Protein AF-A0A1Y2GEI8-F1 (afdb_monomer_lite)

Organism: NCBI:txid64571

pLDDT: mean 75.08, std 23.81, range [35.41, 98.44]

Secondary structure (DSSP, 8-state):
-PPPP-----------------PPP------------------------------------------SSS------HHHHHHHHHHHHHH-TT--SS-TTSTTHHHHHHHHH-TT-HHHHHHHHHHHHHHTTS-HHHHHHHHHHHHHHHHHHHHHTTSPPPPP-

Foldseek 3Di:
DDDDDDDDDDDDDDDDDDDDDDDDDDPDPDDDDDDDDDDDDDDDDDDDDDDDDPPPPPPPPPPPPQDPLGRADQLDDQLLCLLQVLLCVVPVPQDCDDLLDPCNLVNCCLCQVPDDPSVVVSCVSSVVSCVPPDVSSVVSCVVCSVVVNVSSVVPSPPDRDDDD

Radius of gyration: 27.83 Å; chains: 1; bounding box: 43×64×92 Å

Structure (mmCIF, N/CA/C/O backbone):
data_AF-A0A1Y2GEI8-F1
#
_entry.id   AF-A0A1Y2GEI8-F1
#
loop_
_atom_site.group_PDB
_atom_site.id
_atom_site.type_symbol
_atom_site.label_atom_id
_atom_site.label_alt_id
_atom_site.label_comp_id
_atom_site.label_asym_id
_atom_site.label_entity_id
_atom_site.label_seq_id
_atom_site.pdbx_PDB_ins_code
_atom_site.Cartn_x
_atom_site.Cartn_y
_atom_site.Cartn_z
_atom_site.occupancy
_atom_site.B_iso_or_equiv
_atom_site.auth_seq_id
_atom_site.auth_comp_id
_atom_site.auth_asym_id
_atom_site.auth_atom_id
_atom_site.pdbx_PDB_model_num
ATOM 1 N N . MET A 1 1 ? -1.847 10.317 -43.660 1.00 44.81 1 MET A N 1
ATOM 2 C CA . MET A 1 1 ? -3.136 11.037 -43.568 1.00 44.81 1 MET A CA 1
ATOM 3 C C . MET A 1 1 ? -3.466 11.193 -42.091 1.00 44.81 1 MET A C 1
ATOM 5 O O . MET A 1 1 ? -3.820 10.219 -41.444 1.00 44.81 1 MET A O 1
ATOM 9 N N . LEU A 1 2 ? -3.179 12.373 -41.542 1.00 37.28 2 LEU A N 1
ATOM 10 C CA . LEU A 1 2 ? -3.318 12.712 -40.123 1.00 37.28 2 LEU A CA 1
ATOM 11 C C . LEU A 1 2 ? -4.762 13.145 -39.836 1.00 37.28 2 LEU A C 1
ATOM 13 O O . LEU A 1 2 ? -5.306 13.965 -40.571 1.00 37.28 2 LEU A O 1
ATOM 17 N N . HIS A 1 3 ? -5.367 12.590 -38.787 1.00 41.25 3 HIS A N 1
ATOM 18 C CA . HIS A 1 3 ? -6.658 13.037 -38.257 1.00 41.25 3 HIS A CA 1
ATOM 19 C C . HIS A 1 3 ? -6.447 14.219 -37.293 1.00 41.25 3 HIS A C 1
ATOM 21 O O . HIS A 1 3 ? -5.539 14.144 -36.462 1.00 41.25 3 HIS A O 1
ATOM 27 N N . PRO A 1 4 ? -7.266 15.284 -37.351 1.00 49.94 4 PRO A N 1
ATOM 28 C CA . PRO A 1 4 ? -7.234 16.361 -36.369 1.00 49.94 4 PRO A CA 1
ATOM 29 C C . PRO A 1 4 ? -8.130 16.054 -35.158 1.00 49.94 4 PRO A C 1
ATOM 31 O O . PRO A 1 4 ? -9.274 15.623 -35.299 1.00 49.94 4 PRO A O 1
ATOM 34 N N . ILE A 1 5 ? -7.602 16.318 -33.962 1.00 51.78 5 ILE A N 1
ATOM 35 C CA . ILE A 1 5 ? -8.337 16.342 -32.692 1.00 51.78 5 ILE A CA 1
ATOM 36 C C . ILE A 1 5 ? -8.917 17.751 -32.523 1.00 51.78 5 ILE A C 1
ATOM 38 O O . ILE A 1 5 ? -8.171 18.729 -32.499 1.00 51.78 5 ILE A O 1
ATOM 42 N N . ILE A 1 6 ? -10.243 17.856 -32.413 1.00 47.72 6 ILE A N 1
ATOM 43 C CA . ILE A 1 6 ? -10.947 19.104 -32.094 1.00 47.72 6 ILE A CA 1
ATOM 44 C C . ILE A 1 6 ? -10.901 19.300 -30.574 1.00 47.72 6 ILE A C 1
ATOM 46 O O . ILE A 1 6 ? -11.493 18.527 -29.825 1.00 47.72 6 ILE A O 1
ATOM 50 N N . TYR A 1 7 ? -10.191 20.337 -30.133 1.00 36.00 7 TYR A N 1
ATOM 51 C CA . TYR A 1 7 ? -10.233 20.858 -28.768 1.00 36.00 7 TYR A CA 1
ATOM 52 C C . TYR A 1 7 ? -11.409 21.834 -28.633 1.00 36.00 7 TYR A C 1
ATOM 54 O O . TYR A 1 7 ? -11.500 22.808 -29.377 1.00 36.00 7 TYR A O 1
ATOM 62 N N . THR A 1 8 ? -12.295 21.604 -27.667 1.00 45.06 8 THR A N 1
ATOM 63 C CA . THR A 1 8 ? -13.269 22.602 -27.208 1.00 45.06 8 THR A CA 1
ATOM 64 C C . THR A 1 8 ? -12.647 23.449 -26.100 1.00 45.06 8 THR A C 1
ATOM 66 O O . THR A 1 8 ? -12.460 22.966 -24.984 1.00 45.06 8 THR A O 1
ATOM 69 N N . GLU A 1 9 ? -12.335 24.709 -26.406 1.00 41.94 9 GLU A N 1
ATOM 70 C CA . GLU A 1 9 ? -11.972 25.732 -25.422 1.00 41.94 9 GLU A CA 1
ATOM 71 C C . GLU A 1 9 ? -13.232 26.308 -24.758 1.00 41.94 9 GLU A C 1
ATOM 73 O O . GLU A 1 9 ? -14.110 26.856 -25.426 1.00 41.94 9 GLU A O 1
ATOM 78 N N . TYR A 1 10 ? -13.304 26.231 -23.427 1.00 38.44 10 TYR A N 1
ATOM 79 C CA . TYR A 1 10 ? -14.199 27.074 -22.637 1.00 38.44 10 TYR A CA 1
ATOM 80 C C . TYR A 1 10 ? -13.493 28.397 -22.335 1.00 38.44 10 TYR A C 1
ATOM 82 O O . TYR A 1 10 ? -12.510 28.461 -21.600 1.00 38.44 10 TYR A O 1
ATOM 90 N N . VAL A 1 11 ? -14.023 29.464 -22.927 1.00 39.50 11 VAL A N 1
ATOM 91 C CA . VAL A 1 11 ? -13.584 30.849 -22.760 1.00 39.50 11 VAL A CA 1
ATOM 92 C C . VAL A 1 11 ? -13.963 31.349 -21.363 1.00 39.50 11 VAL A C 1
ATOM 94 O O . VAL A 1 11 ? -15.131 31.628 -21.104 1.00 39.50 11 VAL A O 1
ATOM 97 N N . TYR A 1 12 ? -12.979 31.555 -20.485 1.00 37.00 12 TYR A N 1
ATOM 98 C CA . TYR A 1 12 ? -13.124 32.435 -19.321 1.00 37.00 12 TYR A CA 1
ATOM 99 C C . TYR A 1 12 ? -12.351 33.732 -19.559 1.00 37.00 12 TYR A C 1
ATOM 101 O O . TYR A 1 12 ? -11.125 33.797 -19.502 1.00 37.00 12 TYR A O 1
ATOM 109 N N . ARG A 1 13 ? -13.106 34.793 -19.854 1.00 38.56 13 ARG A N 1
ATOM 110 C CA . ARG A 1 13 ? -12.613 36.157 -20.044 1.00 38.56 13 ARG A CA 1
ATOM 111 C C . ARG A 1 13 ? -12.784 36.922 -18.731 1.00 38.56 13 ARG A C 1
ATOM 113 O O . ARG A 1 13 ? -13.891 37.321 -18.394 1.00 38.56 13 ARG A O 1
ATOM 120 N N . GLY A 1 14 ? -11.686 37.170 -18.019 1.00 35.41 14 GLY A N 1
ATOM 121 C CA . GLY A 1 14 ? -11.658 38.013 -16.821 1.00 35.41 14 GLY A CA 1
ATOM 122 C C . GLY A 1 14 ? -10.357 38.806 -16.732 1.00 35.41 14 GLY A C 1
ATOM 123 O O . GLY A 1 14 ? -9.310 38.262 -16.407 1.00 35.41 14 GLY A O 1
ATOM 124 N N . ARG A 1 15 ? -10.422 40.095 -17.076 1.00 39.25 15 ARG A N 1
ATOM 125 C CA . ARG A 1 15 ? -9.319 41.071 -17.077 1.00 39.25 15 ARG A CA 1
ATOM 126 C C . ARG A 1 15 ? -8.715 41.288 -15.680 1.00 39.25 15 ARG A C 1
ATOM 128 O O . ARG A 1 15 ? -9.400 41.791 -14.803 1.00 39.25 15 ARG A O 1
ATOM 135 N N . GLY A 1 16 ? -7.405 41.058 -15.580 1.00 38.94 16 GLY A N 1
ATOM 136 C CA . GLY A 1 16 ? -6.370 42.011 -15.149 1.00 38.94 16 GLY A CA 1
ATOM 137 C C . GLY A 1 16 ? -6.440 42.677 -13.768 1.00 38.94 16 GLY A C 1
ATOM 138 O O . GLY A 1 16 ? -7.321 43.489 -13.516 1.00 38.94 16 GLY A O 1
ATOM 139 N N . ARG A 1 17 ? -5.358 42.522 -12.988 1.00 38.53 17 ARG A N 1
ATOM 140 C CA . ARG A 1 17 ? -4.528 43.624 -12.447 1.00 38.53 17 ARG A CA 1
ATOM 141 C C . ARG A 1 17 ? -3.240 43.069 -11.821 1.00 38.53 17 ARG A C 1
ATOM 143 O O . ARG A 1 17 ? -3.260 42.054 -11.141 1.00 38.53 17 ARG A O 1
ATOM 150 N N . ARG A 1 18 ? -2.128 43.762 -12.086 1.00 48.84 18 ARG A N 1
ATOM 151 C CA . ARG A 1 18 ? -0.838 43.621 -11.394 1.00 48.84 18 ARG A CA 1
ATOM 152 C C . ARG A 1 18 ? -1.013 43.971 -9.912 1.00 48.84 18 ARG A C 1
ATOM 154 O O . ARG A 1 18 ? -1.575 45.022 -9.620 1.00 48.84 18 ARG A O 1
ATOM 161 N N . GLY A 1 19 ? -0.473 43.138 -9.031 1.00 38.75 19 GLY A N 1
ATOM 162 C CA . GLY A 1 19 ? -0.302 43.396 -7.604 1.00 38.75 19 GLY A CA 1
ATOM 163 C C . GLY A 1 19 ? 0.543 42.281 -6.987 1.00 38.75 19 GLY A C 1
ATOM 164 O O . GLY A 1 19 ? 0.271 41.112 -7.236 1.00 38.75 19 GLY A O 1
ATOM 165 N N . SER A 1 20 ? 1.609 42.660 -6.286 1.00 40.84 20 SER A N 1
ATOM 166 C CA . SER A 1 20 ? 2.546 41.797 -5.553 1.00 40.84 20 SER A CA 1
ATOM 167 C C . SER A 1 20 ? 1.870 40.843 -4.552 1.00 40.84 20 SER A C 1
ATOM 169 O O . SER A 1 20 ? 0.745 41.108 -4.131 1.00 40.84 20 SER A O 1
ATOM 171 N N . PRO A 1 21 ? 2.560 39.769 -4.119 1.00 43.00 21 PRO A N 1
ATOM 172 C CA . PRO A 1 21 ? 2.063 38.874 -3.082 1.00 43.00 21 PRO A CA 1
ATOM 173 C C . PRO A 1 21 ? 2.241 39.500 -1.689 1.00 43.00 21 PRO A C 1
ATOM 175 O O . PRO A 1 21 ? 3.364 39.774 -1.268 1.00 43.00 21 PRO A O 1
ATOM 178 N N . GLU A 1 22 ? 1.132 39.696 -0.977 1.00 46.81 22 GLU A N 1
ATOM 179 C CA . GLU A 1 22 ? 1.091 40.005 0.460 1.00 46.81 22 GLU A CA 1
ATOM 180 C C . GLU A 1 22 ? 0.501 38.789 1.217 1.00 46.81 22 GLU A C 1
ATOM 182 O O . GLU A 1 22 ? -0.285 38.040 0.624 1.00 46.81 22 GLU A O 1
ATOM 187 N N . PRO A 1 23 ? 0.903 38.519 2.477 1.00 49.22 23 PRO A N 1
ATOM 188 C CA . PRO A 1 23 ? 0.607 37.271 3.183 1.00 49.22 23 PRO A CA 1
ATOM 189 C C . PRO A 1 23 ? -0.824 37.207 3.732 1.00 49.22 23 PRO A C 1
ATOM 191 O O . PRO A 1 23 ? -1.433 38.217 4.073 1.00 49.22 23 PRO A O 1
ATOM 194 N N . TRP A 1 24 ? -1.339 35.984 3.861 1.00 42.53 24 TRP A N 1
ATOM 195 C CA . TRP A 1 24 ? -2.681 35.697 4.365 1.00 42.53 24 TRP A CA 1
ATOM 196 C C . TRP A 1 24 ? -2.869 36.082 5.852 1.00 42.53 24 TRP A C 1
ATOM 198 O O . TRP A 1 24 ? -1.972 35.832 6.661 1.00 42.53 24 TRP A O 1
ATOM 208 N N . PRO A 1 25 ? -4.038 36.642 6.225 1.00 45.94 25 PRO A N 1
ATOM 209 C CA . PRO A 1 25 ? -4.340 37.138 7.571 1.00 45.94 25 PRO A CA 1
ATOM 210 C C . PRO A 1 25 ? -4.744 36.032 8.568 1.00 45.94 25 PRO A C 1
ATOM 212 O O . PRO A 1 25 ? -5.449 35.086 8.218 1.00 45.94 25 PRO A O 1
ATOM 215 N N . GLN A 1 26 ? -4.327 36.191 9.831 1.00 51.19 26 GLN A N 1
ATOM 216 C CA . GLN A 1 26 ? -4.544 35.277 10.967 1.00 51.19 26 GLN A CA 1
ATOM 217 C C . GLN A 1 26 ? -5.742 35.649 11.868 1.00 51.19 26 GLN A C 1
ATOM 219 O O . GLN A 1 26 ? -5.650 35.521 13.082 1.00 51.19 26 GLN A O 1
ATOM 224 N N . ASP A 1 27 ? -6.886 36.066 11.327 1.00 43.25 27 ASP A N 1
ATOM 225 C CA . ASP A 1 27 ? -7.994 36.535 12.180 1.00 43.25 27 ASP A CA 1
ATOM 226 C C . ASP A 1 27 ? -9.316 35.824 11.898 1.00 43.25 27 ASP A C 1
ATOM 228 O O . ASP A 1 27 ? -10.275 36.435 11.440 1.00 43.25 27 ASP A O 1
ATOM 232 N N . LEU A 1 28 ? -9.397 34.523 12.201 1.00 47.50 28 LEU A N 1
ATOM 233 C CA . LEU A 1 28 ? -10.682 33.818 12.325 1.00 47.50 28 LEU A CA 1
ATOM 234 C C . LEU A 1 28 ? -10.656 32.724 13.408 1.00 47.50 28 LEU A C 1
ATOM 236 O O . LEU A 1 28 ? -11.080 31.598 13.175 1.00 47.50 28 LEU A O 1
ATOM 240 N N . ILE A 1 29 ? -10.211 33.051 14.626 1.00 47.44 29 ILE A N 1
ATOM 241 C CA . ILE A 1 29 ? -10.606 32.292 15.827 1.00 47.44 29 ILE A CA 1
ATOM 242 C C . ILE A 1 29 ? -10.892 33.270 16.968 1.00 47.44 29 ILE A C 1
ATOM 244 O O . ILE A 1 29 ? -10.123 33.395 17.914 1.00 47.44 29 ILE A O 1
ATOM 248 N N . GLN A 1 30 ? -12.017 33.978 16.887 1.00 37.78 30 GLN A N 1
ATOM 249 C CA . GLN A 1 30 ? -12.636 34.586 18.069 1.00 37.78 30 GLN A CA 1
ATOM 250 C C . GLN A 1 30 ? -14.133 34.808 17.839 1.00 37.78 30 GLN A C 1
ATOM 252 O O . GLN A 1 30 ? -14.635 35.921 17.742 1.00 37.78 30 GLN A O 1
ATOM 257 N N . SER A 1 31 ? -14.863 33.696 17.752 1.00 45.16 31 SER A N 1
ATOM 258 C CA . SER A 1 31 ? -16.316 33.682 17.927 1.00 45.16 31 SER A CA 1
ATOM 259 C C . SER A 1 31 ? -16.676 32.664 19.005 1.00 45.16 31 SER A C 1
ATOM 261 O O . SER A 1 31 ? -17.069 31.541 18.720 1.00 45.16 31 SER A O 1
ATOM 263 N N . TYR A 1 32 ? -16.415 33.046 20.251 1.00 39.47 32 TYR A N 1
ATOM 264 C CA . TYR A 1 32 ? -16.945 32.497 21.506 1.00 39.47 32 TYR A CA 1
ATOM 265 C C . TYR A 1 32 ? -16.370 33.457 22.560 1.00 39.47 32 TYR A C 1
ATOM 267 O O . TYR A 1 32 ? -15.161 33.544 22.707 1.00 39.47 32 TYR A O 1
ATOM 275 N N . SER A 1 33 ? -17.102 34.354 23.206 1.00 42.19 33 SER A N 1
ATOM 276 C CA . SER A 1 33 ? -18.330 34.135 23.953 1.00 42.19 33 SER A CA 1
ATOM 277 C C . SER A 1 33 ? -18.978 35.485 24.281 1.00 42.19 33 SER A C 1
ATOM 279 O O . SER A 1 33 ? -18.320 36.447 24.675 1.00 42.19 33 SER A O 1
ATOM 281 N N . SER A 1 34 ? -20.293 35.517 24.117 1.00 41.78 34 SER A N 1
ATOM 282 C CA . SER A 1 34 ? -21.206 36.632 24.344 1.00 41.78 34 SER A CA 1
ATOM 283 C C . SER A 1 34 ? -21.511 36.876 25.839 1.00 41.78 34 SER A C 1
ATOM 285 O O . SER A 1 34 ? -21.812 35.933 26.559 1.00 41.78 34 SER A O 1
ATOM 287 N N . HIS A 1 35 ? -21.541 38.165 26.218 1.00 36.00 35 HIS A N 1
ATOM 288 C CA . HIS A 1 35 ? -22.395 38.843 27.222 1.00 36.00 35 HIS A CA 1
ATOM 289 C C . HIS A 1 35 ? -22.286 38.577 28.752 1.00 36.00 35 HIS A C 1
ATOM 291 O O . HIS A 1 35 ? -22.919 37.671 29.274 1.00 36.00 35 HIS A O 1
ATOM 297 N N . SER A 1 36 ? -21.645 39.558 29.435 1.00 44.00 36 SER A N 1
ATOM 298 C CA . SER A 1 36 ? -22.119 40.421 30.571 1.00 44.00 36 SER A CA 1
ATOM 299 C C . SER A 1 36 ? -22.538 39.822 31.947 1.00 44.00 36 SER A C 1
ATOM 301 O O . SER A 1 36 ? -22.871 38.648 31.995 1.00 44.00 36 SER A O 1
ATOM 303 N N . PRO A 1 37 ? -22.639 40.602 33.074 1.00 47.59 37 PRO A N 1
ATOM 304 C CA . PRO A 1 37 ? -22.360 42.037 33.321 1.00 47.59 37 PRO A CA 1
ATOM 305 C C . PRO A 1 37 ? -21.531 42.405 34.598 1.00 47.59 37 PRO A C 1
ATOM 307 O O . PRO A 1 37 ? -21.449 41.678 35.579 1.00 47.59 37 PRO A O 1
ATOM 310 N N . LYS A 1 38 ? -20.991 43.636 34.569 1.00 46.56 38 LYS A N 1
ATOM 311 C CA . LYS A 1 38 ? -20.746 44.633 35.647 1.00 46.56 38 LYS A CA 1
ATOM 312 C C . LYS A 1 38 ? -20.751 44.180 37.126 1.00 46.56 38 LYS A C 1
ATOM 314 O O . LYS A 1 38 ? -21.815 44.002 37.712 1.00 46.56 38 LYS A O 1
ATOM 319 N N . VAL A 1 39 ? -19.591 44.297 37.787 1.00 50.91 39 VAL A N 1
ATOM 320 C CA . VAL A 1 39 ? -19.503 44.570 39.236 1.00 50.91 39 VAL A CA 1
ATOM 321 C C . VAL A 1 39 ? -18.483 45.682 39.500 1.00 50.91 39 VAL A C 1
ATOM 323 O O . VAL A 1 39 ? -17.283 45.522 39.302 1.00 50.91 39 VAL A O 1
ATOM 326 N N . SER A 1 40 ? -18.992 46.826 39.955 1.00 50.62 40 SER A N 1
ATOM 327 C CA . SER A 1 40 ? -18.231 47.917 40.566 1.00 50.62 40 SER A CA 1
ATOM 328 C C . SER A 1 40 ? -17.652 47.496 41.918 1.00 50.62 40 SER A C 1
ATOM 330 O O . SER A 1 40 ? -18.406 46.989 42.749 1.00 50.62 40 SER A O 1
ATOM 332 N N . ARG A 1 41 ? -16.376 47.811 42.179 1.00 50.75 41 ARG A N 1
ATOM 333 C CA . ARG A 1 41 ? -15.821 48.309 43.465 1.00 50.75 41 ARG A CA 1
ATOM 334 C C . ARG A 1 41 ? -14.293 48.368 43.353 1.00 50.75 41 ARG A C 1
ATOM 336 O O . ARG A 1 41 ? -13.653 47.377 43.052 1.00 50.75 41 ARG A O 1
ATOM 343 N N . LEU A 1 42 ? -13.721 49.570 43.343 1.00 49.91 42 LEU A N 1
ATOM 344 C CA . LEU A 1 42 ? -13.141 50.236 44.519 1.00 49.91 42 LEU A CA 1
ATOM 345 C C . LEU A 1 42 ? -11.974 49.464 45.161 1.00 49.91 42 LEU A C 1
ATOM 347 O O . LEU A 1 42 ? -12.176 48.482 45.864 1.00 49.91 42 LEU A O 1
ATOM 351 N N . LEU A 1 43 ? -10.819 50.129 45.068 1.00 46.75 43 LEU A N 1
ATOM 352 C CA . LEU A 1 43 ? -9.824 50.339 46.121 1.00 46.75 43 LEU A CA 1
ATOM 353 C C . LEU A 1 43 ? -8.650 49.365 46.284 1.00 46.75 43 LEU A C 1
ATOM 355 O O . LEU A 1 43 ? -8.804 48.183 46.557 1.00 46.75 43 LEU A O 1
ATOM 359 N N . LYS A 1 44 ? -7.502 50.051 46.387 1.00 44.59 44 LYS A N 1
ATOM 360 C CA . LYS A 1 44 ? -6.355 49.833 47.280 1.00 44.59 44 LYS A CA 1
ATOM 361 C C . LYS A 1 44 ? -5.203 48.994 46.736 1.00 44.59 44 LYS A C 1
ATOM 363 O O . LYS A 1 44 ? -5.193 47.774 46.803 1.00 44.59 44 LYS A O 1
ATOM 368 N N . ASN A 1 45 ? -4.176 49.745 46.328 1.00 52.91 45 ASN A N 1
ATOM 369 C CA . ASN A 1 45 ? -2.773 49.572 46.706 1.00 52.91 45 ASN A CA 1
ATOM 370 C C . ASN A 1 45 ? -2.517 48.377 47.635 1.00 52.91 45 ASN A C 1
ATOM 372 O O . ASN A 1 45 ? -2.745 48.469 48.841 1.00 52.91 45 ASN A O 1
ATOM 376 N N . PHE A 1 46 ? -1.934 47.325 47.072 1.00 50.56 46 PHE A N 1
ATOM 377 C CA . PHE A 1 46 ? -1.085 46.400 47.805 1.00 50.56 46 PHE A CA 1
ATOM 378 C C . PHE A 1 46 ? 0.205 46.208 47.016 1.00 50.56 46 PHE A C 1
ATOM 380 O O . PHE A 1 46 ? 0.259 45.511 46.006 1.00 50.56 46 PHE A O 1
ATOM 387 N N . THR A 1 47 ? 1.255 46.865 47.494 1.00 49.53 47 THR A N 1
ATOM 388 C CA . THR A 1 47 ? 2.633 46.508 47.188 1.00 49.53 47 THR A CA 1
ATOM 389 C C . THR A 1 47 ? 3.015 45.363 48.122 1.00 49.53 47 THR A C 1
ATOM 391 O O . THR A 1 47 ? 3.138 45.605 49.317 1.00 49.53 47 THR A O 1
ATOM 394 N N . MET A 1 48 ? 3.249 44.147 47.620 1.00 46.88 48 MET A N 1
ATOM 395 C CA . MET A 1 48 ? 4.357 43.313 48.106 1.00 46.88 48 MET A CA 1
ATOM 396 C C . MET A 1 48 ? 4.662 42.150 47.161 1.00 46.88 48 MET A C 1
ATOM 398 O O . MET A 1 48 ? 3.782 41.471 46.643 1.00 46.88 48 MET A O 1
ATOM 402 N N . ARG A 1 49 ? 5.965 41.971 46.964 1.00 61.12 49 ARG A N 1
ATOM 403 C CA . ARG A 1 49 ? 6.657 40.962 46.170 1.00 61.12 49 ARG A CA 1
ATOM 404 C C . ARG A 1 49 ? 6.312 39.541 46.624 1.00 61.12 49 ARG A C 1
ATOM 406 O O . ARG A 1 49 ? 6.465 39.244 47.803 1.00 61.12 49 ARG A O 1
ATOM 413 N N . PHE A 1 50 ? 6.011 38.663 45.668 1.00 47.75 50 PHE A N 1
ATOM 414 C CA . PHE A 1 50 ? 6.187 37.219 45.806 1.00 47.75 50 PHE A CA 1
ATOM 415 C C . PHE A 1 50 ? 6.850 36.657 44.548 1.00 47.75 50 PHE A C 1
ATOM 417 O O . PHE A 1 50 ? 6.364 36.813 43.430 1.00 47.75 50 PHE A O 1
ATOM 424 N N . SER A 1 51 ? 8.007 36.045 44.776 1.00 54.97 51 SER A N 1
ATOM 425 C CA . SER A 1 51 ? 8.761 35.188 43.872 1.00 54.97 51 SER A CA 1
ATOM 426 C C . SER A 1 51 ? 7.896 34.057 43.323 1.00 54.97 51 SER A C 1
ATOM 428 O O . SER A 1 51 ? 7.389 33.303 44.138 1.00 54.97 51 SER A O 1
ATOM 430 N N . VAL A 1 52 ? 7.825 33.863 42.001 1.00 54.28 52 VAL A N 1
ATOM 431 C CA . VAL A 1 52 ? 7.704 32.533 41.369 1.00 54.28 52 VAL A CA 1
ATOM 432 C C . VAL A 1 52 ? 8.290 32.601 39.954 1.00 54.28 52 VAL A C 1
ATOM 434 O O . VAL A 1 52 ? 7.949 33.465 39.151 1.00 54.28 52 VAL A O 1
ATOM 437 N N . VAL A 1 53 ? 9.201 31.671 39.687 1.00 48.00 53 VAL A N 1
ATOM 438 C CA . VAL A 1 53 ? 9.828 31.340 38.405 1.00 48.00 53 VAL A CA 1
ATOM 439 C C . VAL A 1 53 ? 8.757 31.095 37.334 1.00 48.00 53 VAL A C 1
ATOM 441 O O . VAL A 1 53 ? 8.004 30.130 37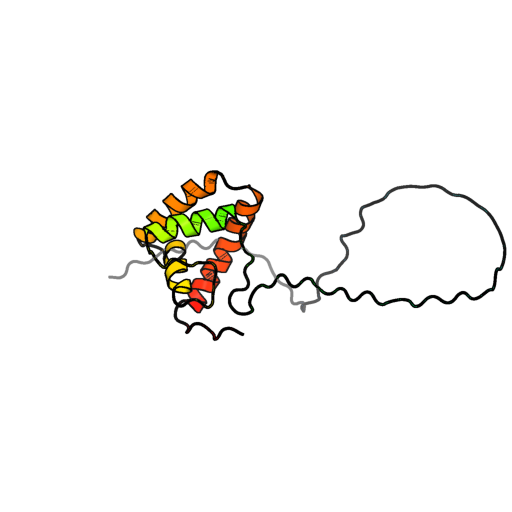.431 1.00 48.00 53 VAL A O 1
ATOM 444 N N . ALA A 1 54 ? 8.693 31.928 36.293 1.00 52.16 54 ALA A N 1
ATOM 445 C CA . ALA A 1 54 ? 7.904 31.607 35.106 1.00 52.16 54 ALA A CA 1
ATOM 446 C C . ALA A 1 54 ? 8.696 30.603 34.259 1.00 52.16 54 ALA A C 1
ATOM 448 O O . ALA A 1 54 ? 9.548 30.976 33.453 1.00 52.16 54 ALA A O 1
ATOM 449 N N . ALA A 1 55 ? 8.453 29.315 34.502 1.00 50.41 55 ALA A N 1
ATOM 450 C CA . ALA A 1 55 ? 8.902 28.246 33.630 1.00 50.41 55 ALA A CA 1
ATOM 451 C C . ALA A 1 55 ? 8.315 28.485 32.233 1.00 50.41 55 ALA A C 1
ATOM 453 O O . ALA A 1 55 ? 7.099 28.440 32.041 1.00 50.41 55 ALA A O 1
ATOM 454 N N . ILE A 1 56 ? 9.181 28.760 31.259 1.00 56.41 56 ILE A N 1
ATOM 455 C CA . ILE A 1 56 ? 8.815 28.713 29.847 1.00 56.41 56 ILE A CA 1
ATOM 456 C C . ILE A 1 56 ? 8.551 27.236 29.563 1.00 56.41 56 ILE A C 1
ATOM 458 O O . ILE A 1 56 ? 9.486 26.448 29.429 1.00 56.41 56 ILE A O 1
ATOM 462 N N . ALA A 1 57 ? 7.280 26.840 29.562 1.00 60.03 57 ALA A N 1
ATOM 463 C CA . ALA A 1 57 ? 6.883 25.529 29.085 1.00 60.03 57 ALA A CA 1
ATOM 464 C C . ALA A 1 57 ? 7.239 25.479 27.597 1.00 60.03 57 ALA A C 1
ATOM 466 O O . ALA A 1 57 ? 6.536 26.037 26.755 1.00 60.03 57 ALA A O 1
ATOM 467 N N . ALA A 1 58 ? 8.381 24.868 27.284 1.00 59.31 58 ALA A N 1
ATOM 468 C CA . ALA A 1 58 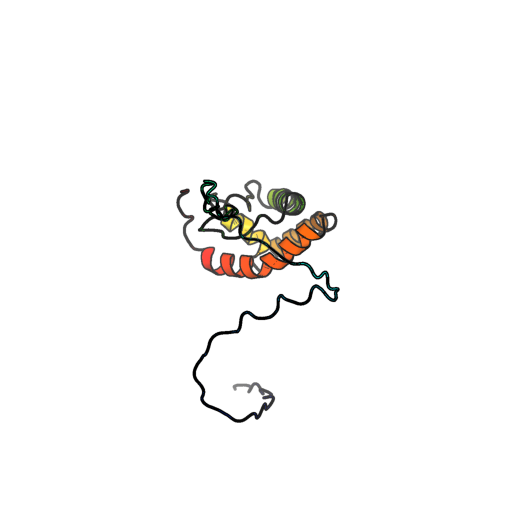? 8.697 24.472 25.930 1.00 59.31 58 ALA A CA 1
ATOM 469 C C . ALA A 1 58 ? 7.540 23.590 25.458 1.00 59.31 58 ALA A C 1
ATOM 471 O O . ALA A 1 58 ? 7.306 22.515 26.014 1.00 59.31 58 ALA A O 1
ATOM 472 N N . LEU A 1 59 ? 6.805 24.054 24.448 1.00 48.03 59 LEU A N 1
ATOM 473 C CA . LEU A 1 59 ? 6.010 23.167 23.619 1.00 48.03 59 LEU A CA 1
ATOM 474 C C . LEU A 1 59 ? 7.023 22.276 22.901 1.00 48.03 59 LEU A C 1
ATOM 476 O O . LEU A 1 59 ? 7.463 22.581 21.796 1.00 48.03 59 LEU A O 1
ATOM 480 N N . ALA A 1 60 ? 7.454 21.206 23.568 1.00 51.31 60 ALA A N 1
ATOM 481 C CA . ALA A 1 60 ? 7.966 20.052 22.868 1.00 51.31 60 ALA A CA 1
ATOM 482 C C . ALA A 1 60 ? 6.794 19.604 22.002 1.00 51.31 60 ALA A C 1
ATOM 484 O O . ALA A 1 60 ? 5.826 19.020 22.495 1.00 51.31 60 ALA A O 1
ATOM 485 N N . SER A 1 61 ? 6.827 19.984 20.725 1.00 54.12 61 SER A N 1
ATOM 486 C CA . SER A 1 61 ? 6.026 19.319 19.722 1.00 54.12 61 SER A CA 1
ATOM 487 C C . SER A 1 61 ? 6.268 17.836 19.949 1.00 54.12 61 SER A C 1
ATOM 489 O O . SER A 1 61 ? 7.403 17.360 19.889 1.00 54.12 61 SER A O 1
ATOM 491 N N . ILE A 1 62 ? 5.203 17.109 20.284 1.00 47.12 62 ILE A N 1
ATOM 492 C CA . ILE A 1 62 ? 5.204 15.667 20.121 1.00 47.12 62 ILE A CA 1
ATOM 493 C C . ILE A 1 62 ? 5.306 15.507 18.610 1.00 47.12 62 ILE A C 1
ATOM 495 O O . ILE A 1 62 ? 4.303 15.496 17.902 1.00 47.12 62 ILE A O 1
ATOM 499 N N . ALA A 1 63 ? 6.537 15.518 18.102 1.00 52.06 63 ALA A N 1
ATOM 500 C CA . ALA A 1 63 ? 6.841 14.994 16.800 1.00 52.06 63 ALA A CA 1
ATOM 501 C C . ALA A 1 63 ? 6.427 13.534 16.918 1.00 52.06 63 ALA A C 1
ATOM 503 O O . ALA A 1 63 ? 7.148 12.707 17.475 1.00 52.06 63 ALA A O 1
ATOM 504 N N . SER A 1 64 ? 5.203 13.233 16.485 1.00 53.91 64 SER A N 1
ATOM 505 C CA . SER A 1 64 ? 4.871 11.896 16.030 1.00 53.91 64 SER A CA 1
ATOM 506 C C . SER A 1 64 ? 6.063 11.464 15.192 1.00 53.91 64 SER A C 1
ATOM 508 O O . SER A 1 64 ? 6.419 12.190 14.264 1.00 53.91 64 SER A O 1
ATOM 510 N N . ALA A 1 65 ? 6.733 10.388 15.607 1.00 56.59 65 ALA A N 1
ATOM 511 C CA . ALA A 1 65 ? 7.942 9.868 14.987 1.00 56.59 65 ALA A CA 1
ATOM 512 C C . ALA A 1 65 ? 7.613 9.355 13.575 1.00 56.59 65 ALA A C 1
ATOM 514 O O . ALA A 1 65 ? 7.557 8.160 13.320 1.00 56.59 65 ALA A O 1
ATOM 515 N N . GLN A 1 66 ? 7.293 10.280 12.679 1.00 63.03 66 GLN A N 1
ATOM 516 C CA . GLN A 1 66 ? 7.220 10.089 11.248 1.00 63.03 66 GLN A CA 1
ATOM 517 C C . GLN A 1 66 ? 8.665 10.134 10.783 1.00 63.03 66 GLN A C 1
ATOM 519 O O . GLN A 1 66 ? 9.398 11.072 11.121 1.00 63.03 66 GLN A O 1
ATOM 524 N N . SER A 1 67 ? 9.115 9.099 10.083 1.00 75.06 67 SER A N 1
ATOM 525 C CA . SER A 1 67 ? 10.486 9.117 9.610 1.00 75.06 67 SER A CA 1
ATOM 526 C C . SER A 1 67 ? 10.674 10.219 8.582 1.00 75.06 67 SER A C 1
ATOM 528 O O . SER A 1 67 ? 9.769 10.576 7.826 1.00 75.06 67 SER A O 1
ATOM 530 N N . ALA A 1 68 ? 11.896 10.746 8.531 1.00 80.88 68 ALA A N 1
ATOM 531 C CA . ALA A 1 68 ? 12.279 11.700 7.497 1.00 80.88 68 ALA A CA 1
ATOM 532 C C . ALA A 1 68 ? 12.160 11.097 6.083 1.00 80.88 68 ALA A C 1
ATOM 534 O O . ALA A 1 68 ? 12.062 11.839 5.109 1.00 80.88 68 ALA A O 1
ATOM 535 N N . TYR A 1 69 ? 12.179 9.763 5.968 1.00 87.00 69 TYR A N 1
ATOM 536 C CA . TYR A 1 69 ? 12.075 9.056 4.697 1.00 87.00 69 TYR A CA 1
ATOM 537 C C . TYR A 1 69 ? 10.624 8.799 4.275 1.00 87.00 69 TYR A C 1
ATOM 539 O O . TYR A 1 69 ? 10.260 9.110 3.140 1.00 87.00 69 TYR A O 1
ATOM 547 N N . PHE A 1 70 ? 9.797 8.268 5.178 1.00 91.31 70 PHE A N 1
ATOM 548 C CA . PHE A 1 70 ? 8.394 7.943 4.938 1.00 91.31 70 PHE A CA 1
ATOM 549 C C . PHE A 1 70 ? 7.499 8.757 5.893 1.00 91.31 70 PHE A C 1
ATOM 551 O O . PHE A 1 70 ? 7.132 8.285 6.971 1.00 91.31 70 PHE A O 1
ATOM 558 N N . PRO A 1 71 ? 7.138 10.000 5.516 1.00 90.38 71 PRO A N 1
ATOM 559 C CA . PRO A 1 71 ? 6.535 10.980 6.419 1.00 90.38 71 PRO A CA 1
ATOM 560 C C . PRO A 1 71 ? 5.012 10.814 6.528 1.00 90.38 71 PRO A C 1
ATOM 562 O O . PRO A 1 71 ? 4.258 11.777 6.411 1.00 90.38 71 PRO A O 1
ATOM 565 N N . PHE A 1 72 ? 4.539 9.582 6.705 1.00 90.75 72 PHE A N 1
ATOM 566 C CA . PHE A 1 72 ? 3.114 9.291 6.811 1.00 90.75 72 PHE A CA 1
ATOM 567 C C . PHE A 1 72 ? 2.781 8.691 8.162 1.00 90.75 72 PHE A C 1
ATOM 569 O O . PHE A 1 72 ? 3.513 7.853 8.688 1.00 90.75 72 PHE A O 1
ATOM 576 N N . ALA A 1 73 ? 1.643 9.099 8.716 1.00 84.38 73 ALA A N 1
ATOM 577 C CA . ALA A 1 73 ? 1.162 8.501 9.943 1.00 84.38 73 ALA A CA 1
ATOM 578 C C . ALA A 1 73 ? 0.736 7.037 9.698 1.00 84.38 73 ALA A C 1
ATOM 580 O O . ALA A 1 73 ? 0.232 6.691 8.619 1.00 84.38 73 ALA A O 1
ATOM 581 N N . PRO A 1 74 ? 0.892 6.163 10.705 1.00 86.50 74 PRO A N 1
ATOM 582 C CA . PRO A 1 74 ? 0.215 4.877 10.710 1.00 86.50 74 PRO A CA 1
ATOM 583 C C . PRO A 1 74 ? -1.299 5.093 10.617 1.00 86.50 74 PRO A C 1
ATOM 585 O O . PRO A 1 74 ? -1.860 5.913 11.341 1.00 86.50 74 PRO A O 1
ATOM 588 N N . GLN A 1 75 ? -1.974 4.329 9.759 1.00 90.44 75 GLN A N 1
ATOM 589 C CA . GLN A 1 75 ? -3.419 4.469 9.512 1.00 90.44 75 GLN A CA 1
ATOM 590 C C . GLN A 1 75 ? -4.283 3.821 10.607 1.00 90.44 75 GLN A C 1
ATOM 592 O O . GLN A 1 75 ? -5.503 3.832 10.515 1.00 90.44 75 GLN A O 1
ATOM 597 N N . GLY A 1 76 ? -3.644 3.282 11.648 1.00 92.94 76 GLY A N 1
ATOM 598 C CA . GLY A 1 76 ? -4.270 2.574 12.759 1.00 92.94 76 GLY A CA 1
ATOM 599 C C . GLY A 1 76 ? -4.088 1.053 12.689 1.00 92.94 76 GLY A C 1
ATOM 600 O O . GLY A 1 76 ? -3.649 0.512 11.665 1.00 92.94 76 GLY A O 1
ATOM 601 N N . PRO A 1 77 ? -4.328 0.348 13.807 1.00 95.94 77 PRO A N 1
ATOM 602 C CA . PRO A 1 77 ? -4.048 -1.078 13.927 1.00 95.94 77 PRO A CA 1
ATOM 603 C C . PRO A 1 77 ? -4.940 -1.962 13.047 1.00 95.94 77 PRO A C 1
ATOM 605 O O . PRO A 1 77 ? -4.446 -2.971 12.547 1.00 95.94 77 PRO A O 1
ATOM 608 N N . CYS A 1 78 ? -6.211 -1.610 12.826 1.00 97.50 78 CYS A N 1
ATOM 609 C CA . CYS A 1 78 ? -7.121 -2.423 12.017 1.00 97.50 78 CYS A CA 1
ATOM 610 C C . CYS A 1 78 ? -6.722 -2.392 10.541 1.00 97.50 78 CYS A C 1
ATOM 612 O O . CYS A 1 78 ? -6.518 -3.440 9.925 1.00 97.50 78 CYS A O 1
ATOM 614 N N . VAL A 1 79 ? -6.536 -1.191 9.986 1.00 97.00 79 VAL A N 1
ATOM 615 C CA . VAL A 1 79 ? -6.125 -1.017 8.585 1.00 97.00 79 VAL A CA 1
ATOM 616 C C . VAL A 1 79 ? -4.770 -1.681 8.337 1.00 97.00 79 VAL A C 1
ATOM 618 O O . VAL A 1 79 ? -4.634 -2.437 7.374 1.00 97.00 79 VAL A O 1
ATOM 621 N N . SER A 1 80 ? -3.808 -1.484 9.248 1.00 94.88 80 SER A N 1
ATOM 622 C CA . SER A 1 80 ? -2.467 -2.083 9.145 1.00 94.88 80 SER A CA 1
ATOM 623 C C . SER A 1 80 ? -2.503 -3.614 9.238 1.00 94.88 80 SER A C 1
ATOM 625 O O . SER A 1 80 ? -1.775 -4.306 8.531 1.00 94.88 80 SER A O 1
ATOM 627 N N . GLN A 1 81 ? -3.363 -4.184 10.090 1.00 96.00 81 GLN A N 1
ATOM 628 C CA . GLN A 1 81 ? -3.542 -5.635 10.159 1.00 96.00 81 GLN A CA 1
ATOM 629 C C . GLN A 1 81 ? -4.151 -6.180 8.863 1.00 96.00 81 GLN A C 1
ATOM 631 O O . GLN A 1 81 ? -3.717 -7.227 8.376 1.00 96.00 81 GLN A O 1
ATOM 636 N N . CYS A 1 82 ? -5.132 -5.478 8.293 1.00 97.56 82 CYS A N 1
ATOM 637 C CA . CYS A 1 82 ? -5.773 -5.872 7.047 1.00 97.56 82 CYS A CA 1
ATOM 638 C C . CYS A 1 82 ? -4.808 -5.859 5.859 1.00 97.56 82 CYS A C 1
ATOM 640 O O . CYS A 1 82 ? -4.724 -6.866 5.150 1.00 97.56 82 CYS A O 1
ATOM 642 N N . THR A 1 83 ? -4.053 -4.772 5.652 1.00 96.44 83 THR A N 1
ATOM 643 C CA . THR A 1 83 ? -3.047 -4.718 4.577 1.00 96.44 83 THR A CA 1
ATOM 644 C C . THR A 1 83 ? -1.984 -5.788 4.766 1.00 96.44 83 THR A C 1
ATOM 646 O O . THR A 1 83 ? -1.683 -6.511 3.818 1.00 96.44 83 THR A O 1
ATOM 649 N N . ASN A 1 84 ? -1.480 -5.968 5.990 1.00 95.69 84 ASN A N 1
ATOM 650 C CA . ASN A 1 84 ? -0.426 -6.935 6.272 1.00 95.69 84 ASN A CA 1
ATOM 651 C C . ASN A 1 84 ? -0.888 -8.387 6.080 1.00 95.69 84 ASN A C 1
ATOM 653 O O . ASN A 1 84 ? -0.197 -9.179 5.439 1.00 95.69 84 ASN A O 1
ATOM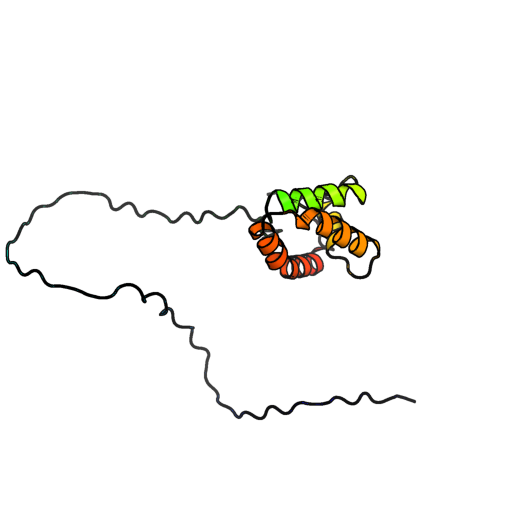 657 N N . SER A 1 85 ? -2.070 -8.737 6.598 1.00 96.81 85 SER A N 1
ATOM 658 C CA . SER A 1 85 ? -2.645 -10.081 6.481 1.00 96.81 85 SER A CA 1
ATOM 659 C C . SER A 1 85 ? -2.913 -10.444 5.022 1.00 96.81 85 SER A C 1
ATOM 661 O O . SER A 1 85 ? -2.460 -11.484 4.543 1.00 96.81 85 SER A O 1
ATOM 663 N N . VAL A 1 86 ? -3.578 -9.553 4.279 1.00 97.94 86 VAL A N 1
ATOM 664 C CA . VAL A 1 86 ? -3.857 -9.763 2.855 1.00 97.94 86 VAL A CA 1
ATOM 665 C C . VAL A 1 86 ? -2.560 -9.780 2.054 1.00 97.94 86 VAL A C 1
ATOM 667 O O . VAL A 1 86 ? -2.362 -10.683 1.244 1.00 97.94 86 VAL A O 1
ATOM 670 N N . GLY A 1 87 ? -1.652 -8.839 2.304 1.00 97.38 87 GLY A N 1
ATOM 671 C CA . GLY A 1 87 ? -0.360 -8.734 1.633 1.00 97.38 87 GLY A CA 1
ATOM 672 C C . GLY A 1 87 ? 0.473 -10.003 1.764 1.00 97.38 87 GLY A C 1
ATOM 673 O O . GLY A 1 87 ? 0.994 -10.495 0.764 1.00 97.38 87 GLY A O 1
ATOM 674 N N . LYS A 1 88 ? 0.482 -10.623 2.949 1.00 97.75 88 LYS A N 1
ATOM 675 C CA . LYS A 1 88 ? 1.140 -11.916 3.192 1.00 97.75 88 LYS A CA 1
ATOM 676 C C . LYS A 1 88 ? 0.596 -13.068 2.349 1.00 97.75 88 LYS A C 1
ATOM 678 O O . LYS A 1 88 ? 1.328 -14.022 2.101 1.00 97.75 88 LYS A O 1
ATOM 683 N N . THR A 1 89 ? -0.643 -12.979 1.857 1.00 97.75 89 THR A N 1
ATOM 684 C CA . THR A 1 89 ? -1.196 -13.976 0.920 1.00 97.75 89 THR A CA 1
ATOM 685 C C . THR A 1 89 ? -0.648 -13.841 -0.502 1.00 97.75 89 THR A C 1
ATOM 687 O O . THR A 1 89 ? -0.651 -14.819 -1.244 1.00 97.75 89 THR A O 1
ATOM 690 N N . PHE A 1 90 ? -0.172 -12.654 -0.886 1.00 96.44 90 PHE A N 1
ATOM 691 C CA . PHE A 1 90 ? 0.454 -12.406 -2.189 1.00 96.44 90 PHE A CA 1
ATOM 692 C C . PHE A 1 90 ? 1.977 -12.509 -2.119 1.00 96.44 90 PHE A C 1
ATOM 694 O O . PHE A 1 90 ? 2.625 -12.922 -3.078 1.00 96.44 90 PHE A O 1
ATOM 701 N N . PHE A 1 91 ? 2.548 -12.136 -0.976 1.00 97.38 91 PHE A N 1
ATOM 702 C CA . PHE A 1 91 ? 3.978 -12.085 -0.763 1.00 97.38 91 PHE A CA 1
ATOM 703 C C . PHE A 1 91 ? 4.305 -12.385 0.696 1.00 97.38 91 PHE A C 1
ATOM 705 O O . PHE A 1 91 ? 4.051 -11.571 1.574 1.00 97.38 91 PHE A O 1
ATOM 712 N N . ALA A 1 92 ? 4.908 -13.542 0.970 1.00 97.56 92 ALA A N 1
ATOM 713 C CA . ALA A 1 92 ? 5.167 -13.985 2.343 1.00 97.56 92 ALA A CA 1
ATOM 714 C C . ALA A 1 92 ? 5.989 -12.978 3.176 1.00 97.56 92 ALA A C 1
ATOM 716 O O . ALA A 1 92 ? 5.779 -12.863 4.382 1.00 97.56 92 ALA A O 1
ATOM 717 N N . ASN A 1 93 ? 6.875 -12.212 2.527 1.00 97.19 93 ASN A N 1
ATOM 718 C CA . ASN A 1 93 ? 7.708 -11.191 3.168 1.00 97.19 93 ASN A CA 1
ATOM 719 C C . ASN A 1 93 ? 7.090 -9.781 3.129 1.00 97.19 93 ASN A C 1
ATOM 721 O O . ASN A 1 93 ? 7.811 -8.792 3.255 1.00 97.19 93 ASN A O 1
ATOM 725 N N . TYR A 1 94 ? 5.775 -9.677 2.920 1.00 97.06 94 TYR A N 1
ATOM 726 C CA . TYR A 1 94 ? 5.072 -8.401 2.875 1.00 97.06 94 TYR A CA 1
ATOM 727 C C . TYR A 1 94 ? 5.299 -7.585 4.152 1.00 97.06 94 TYR A C 1
ATOM 729 O O . TYR A 1 94 ? 5.094 -8.064 5.273 1.00 97.06 94 TYR A O 1
ATOM 737 N N . ASN A 1 95 ? 5.711 -6.338 3.955 1.00 93.50 95 ASN A N 1
ATOM 738 C CA . ASN A 1 95 ? 5.995 -5.372 4.995 1.00 93.50 95 ASN A CA 1
ATOM 739 C C . ASN A 1 95 ? 5.766 -3.955 4.457 1.00 93.50 95 ASN A C 1
ATOM 741 O O . ASN A 1 95 ? 6.611 -3.414 3.761 1.00 93.50 95 ASN A O 1
ATOM 745 N N . ASP A 1 96 ? 4.624 -3.365 4.774 1.00 92.31 96 ASP A N 1
ATOM 746 C CA . ASP A 1 96 ? 4.249 -1.981 4.465 1.00 92.31 96 ASP A CA 1
ATOM 747 C C . ASP A 1 96 ? 4.386 -1.048 5.683 1.00 92.31 96 ASP A C 1
ATOM 749 O O . ASP A 1 96 ? 3.868 0.067 5.667 1.00 92.31 96 ASP A O 1
ATOM 753 N N . ILE A 1 97 ? 5.074 -1.510 6.736 1.00 88.19 97 ILE A N 1
ATOM 754 C CA . ILE A 1 97 ? 5.189 -0.823 8.030 1.00 88.19 97 ILE A CA 1
ATOM 755 C C . ILE A 1 97 ? 6.618 -0.327 8.275 1.00 88.19 97 ILE A C 1
ATOM 757 O O . ILE A 1 97 ? 6.785 0.807 8.700 1.00 88.19 97 ILE A O 1
ATOM 761 N N . ASP A 1 98 ? 7.635 -1.164 8.033 1.00 90.06 98 ASP A N 1
ATOM 762 C CA . ASP A 1 98 ? 9.053 -0.820 8.239 1.00 90.06 98 ASP A CA 1
ATOM 763 C C . ASP A 1 98 ? 9.669 -0.343 6.922 1.00 90.06 98 ASP A C 1
ATOM 765 O O . ASP A 1 98 ? 10.043 -1.142 6.061 1.00 90.06 98 ASP A O 1
ATOM 769 N N . GLU A 1 99 ? 9.787 0.971 6.784 1.00 90.62 99 GLU A N 1
ATOM 770 C CA . GLU A 1 99 ? 10.298 1.674 5.610 1.00 90.62 99 GLU A CA 1
ATOM 771 C C . GLU A 1 99 ? 11.779 1.409 5.310 1.00 90.62 99 GLU A C 1
ATOM 773 O O . GLU A 1 99 ? 12.242 1.659 4.196 1.00 90.62 99 GLU A O 1
ATOM 778 N N . TYR A 1 100 ? 12.519 0.865 6.279 1.00 91.12 100 TYR A N 1
ATOM 779 C CA . TYR A 1 100 ? 13.920 0.472 6.123 1.00 91.12 100 TYR A CA 1
ATOM 780 C C . TYR A 1 100 ? 14.075 -0.991 5.692 1.00 91.12 100 TYR A C 1
ATOM 782 O O . TYR A 1 100 ? 15.189 -1.460 5.447 1.00 91.12 100 TYR A O 1
ATOM 790 N N . ASN A 1 101 ? 12.977 -1.746 5.608 1.00 92.19 101 ASN A N 1
ATOM 791 C CA . ASN A 1 101 ? 13.009 -3.131 5.175 1.00 92.19 101 ASN A CA 1
ATOM 792 C C . ASN A 1 101 ? 13.185 -3.226 3.652 1.00 92.19 101 ASN A C 1
ATOM 794 O O . ASN A 1 101 ? 12.494 -2.551 2.891 1.00 92.19 101 ASN A O 1
ATOM 798 N N . GLN A 1 102 ? 14.033 -4.152 3.190 1.00 93.88 102 GLN A N 1
ATOM 799 C CA . GLN A 1 102 ? 14.244 -4.424 1.759 1.00 93.88 102 GLN A CA 1
ATOM 800 C C . GLN A 1 102 ? 12.960 -4.736 0.971 1.00 93.88 102 GLN A C 1
ATOM 802 O O . GLN A 1 102 ? 12.905 -4.567 -0.245 1.00 93.88 102 GLN A O 1
ATOM 807 N N . TYR A 1 103 ? 11.917 -5.186 1.665 1.00 96.06 103 TYR A N 1
ATOM 808 C CA . TYR A 1 103 ? 10.633 -5.556 1.090 1.00 96.06 103 TYR A CA 1
ATOM 809 C C . TYR A 1 103 ? 9.595 -4.430 1.102 1.00 96.06 103 TYR A C 1
ATOM 811 O O . TYR A 1 103 ? 8.504 -4.626 0.563 1.00 96.06 103 TYR A O 1
ATOM 819 N N . PHE A 1 104 ? 9.914 -3.257 1.652 1.00 95.19 104 PHE A N 1
ATOM 820 C CA . PHE A 1 104 ? 8.968 -2.154 1.817 1.00 95.19 104 PHE A CA 1
ATOM 821 C C . PHE A 1 104 ? 8.375 -1.661 0.496 1.00 95.19 104 PHE A C 1
ATOM 823 O O . PHE A 1 104 ? 7.168 -1.742 0.267 1.00 95.19 104 PHE A O 1
ATOM 830 N N . ILE A 1 105 ? 9.235 -1.238 -0.432 1.00 96.19 105 ILE A N 1
ATOM 831 C CA . ILE A 1 105 ? 8.812 -0.731 -1.745 1.00 96.19 105 ILE A CA 1
ATOM 832 C C . ILE A 1 105 ? 8.058 -1.799 -2.550 1.00 96.19 105 ILE A C 1
ATOM 834 O O . ILE A 1 105 ? 7.055 -1.498 -3.201 1.00 96.19 105 ILE A O 1
ATOM 838 N N . ILE A 1 106 ? 8.500 -3.059 -2.479 1.00 96.06 106 ILE A N 1
ATOM 839 C CA . ILE A 1 106 ? 7.817 -4.177 -3.145 1.00 96.06 106 ILE A CA 1
ATOM 840 C C . ILE A 1 106 ? 6.420 -4.372 -2.546 1.00 96.06 106 ILE A C 1
ATOM 842 O O . ILE A 1 106 ? 5.459 -4.564 -3.285 1.00 96.06 106 ILE A O 1
ATOM 846 N N . SER A 1 107 ? 6.271 -4.262 -1.228 1.00 96.94 107 SER A N 1
ATOM 847 C CA . SER A 1 107 ? 4.977 -4.389 -0.547 1.00 96.94 107 SER A CA 1
ATOM 848 C C . SER A 1 107 ? 4.019 -3.262 -0.939 1.00 96.94 107 SER A C 1
ATOM 850 O O . SER A 1 107 ? 2.861 -3.521 -1.262 1.00 96.94 107 SER A O 1
ATOM 852 N N . LEU A 1 108 ? 4.517 -2.026 -1.038 1.00 96.25 108 LEU A N 1
ATOM 853 C CA . LEU A 1 108 ? 3.733 -0.885 -1.521 1.00 96.25 108 LEU A CA 1
ATOM 854 C C . LEU A 1 108 ? 3.283 -1.029 -2.986 1.00 96.25 108 LEU A C 1
ATOM 856 O O . LEU A 1 108 ? 2.241 -0.488 -3.361 1.00 96.25 108 LEU A O 1
ATOM 860 N N . SER A 1 109 ? 4.008 -1.790 -3.815 1.00 96.81 109 SER A N 1
ATOM 861 C CA . SER A 1 109 ? 3.623 -2.020 -5.217 1.00 96.81 109 SER A CA 1
ATOM 862 C C . SER A 1 109 ? 2.271 -2.731 -5.360 1.00 96.81 109 SER A C 1
ATOM 864 O O . SER A 1 109 ? 1.503 -2.418 -6.271 1.00 96.81 109 SER A O 1
ATOM 866 N N . TYR A 1 110 ? 1.914 -3.604 -4.410 1.00 97.12 110 TYR A N 1
ATOM 867 C CA . TYR A 1 110 ? 0.610 -4.274 -4.387 1.00 97.12 110 TYR A CA 1
ATOM 868 C C . TYR A 1 110 ? -0.549 -3.288 -4.211 1.00 97.12 110 TYR A C 1
ATOM 870 O O . TYR A 1 110 ? -1.644 -3.543 -4.700 1.00 97.12 110 TYR A O 1
ATOM 878 N N . THR A 1 111 ? -0.303 -2.140 -3.583 1.00 96.06 111 THR A N 1
ATOM 879 C CA . THR A 1 111 ? -1.294 -1.072 -3.409 1.00 96.06 111 THR A CA 1
ATOM 880 C C . THR A 1 111 ? -1.263 -0.073 -4.569 1.00 96.06 111 THR A C 1
ATOM 882 O O . THR A 1 111 ? -2.311 0.393 -5.017 1.00 96.06 111 THR A O 1
ATOM 885 N N . PHE A 1 112 ? -0.068 0.279 -5.060 1.00 96.31 112 PHE A N 1
ATOM 886 C CA . PHE A 1 112 ? 0.135 1.488 -5.868 1.00 96.31 112 PHE A CA 1
ATOM 887 C C . PHE A 1 112 ? 0.550 1.260 -7.329 1.00 96.31 112 PHE A C 1
ATOM 889 O O . PHE A 1 112 ? 0.430 2.189 -8.137 1.00 96.31 112 PHE A O 1
ATOM 896 N N . GLU A 1 113 ? 0.997 0.062 -7.717 1.00 94.81 113 GLU A N 1
ATOM 897 C CA . GLU A 1 113 ? 1.374 -0.225 -9.106 1.00 94.81 113 GLU A CA 1
ATOM 898 C C . GLU A 1 113 ? 0.123 -0.464 -9.971 1.00 94.81 113 GLU A C 1
ATOM 900 O O . GLU A 1 113 ? -0.459 -1.547 -10.033 1.00 94.81 113 GLU A O 1
ATOM 905 N N . ARG A 1 114 ? -0.351 0.594 -10.633 1.00 88.44 114 ARG A N 1
ATOM 906 C CA . ARG A 1 114 ? -1.631 0.566 -11.357 1.00 88.44 114 ARG A CA 1
ATOM 907 C C . ARG A 1 114 ? -1.591 -0.374 -12.564 1.00 88.44 114 ARG A C 1
ATOM 909 O O . ARG A 1 114 ? -0.576 -0.525 -13.231 1.00 88.44 114 ARG A O 1
ATOM 916 N N . GLY A 1 115 ? -2.757 -0.920 -12.905 1.00 86.38 115 GLY A N 1
ATOM 917 C CA . GLY A 1 115 ? -2.956 -1.675 -14.147 1.00 86.38 115 GLY A CA 1
ATOM 918 C C . GLY A 1 115 ? -2.532 -3.141 -14.083 1.00 86.38 115 GLY A C 1
ATOM 919 O O . GLY A 1 115 ? -2.652 -3.839 -15.085 1.00 86.38 115 GLY A O 1
ATOM 920 N N . THR A 1 116 ? -2.095 -3.632 -12.921 1.00 91.31 116 THR A N 1
ATOM 921 C CA . THR A 1 116 ? -1.800 -5.055 -12.733 1.00 91.31 116 THR A CA 1
ATOM 922 C C . THR A 1 116 ? -3.017 -5.797 -12.154 1.00 91.31 116 THR A C 1
ATOM 924 O O . THR A 1 116 ? -3.751 -5.238 -11.328 1.00 91.31 116 THR A O 1
ATOM 927 N N . PRO A 1 117 ? -3.256 -7.066 -12.543 1.00 94.12 117 PRO A N 1
ATOM 928 C CA . PRO A 1 117 ? -4.258 -7.909 -11.889 1.00 94.12 117 PRO A CA 1
ATOM 929 C C . PRO A 1 117 ? -3.999 -8.048 -10.386 1.00 94.12 117 PRO A C 1
ATOM 931 O O . PRO A 1 117 ? -4.930 -7.994 -9.589 1.00 94.12 117 PRO A O 1
ATOM 934 N N . THR A 1 118 ? -2.726 -8.142 -10.001 1.00 94.12 118 THR A N 1
ATOM 935 C CA . THR A 1 118 ? -2.288 -8.312 -8.616 1.00 94.12 118 THR A CA 1
ATOM 936 C C . THR A 1 118 ? -2.703 -7.141 -7.732 1.00 94.12 118 THR A C 1
ATOM 938 O O . THR A 1 118 ? -3.228 -7.358 -6.644 1.00 94.12 118 THR A O 1
ATOM 941 N N . THR A 1 119 ? -2.547 -5.905 -8.209 1.00 95.50 119 THR A N 1
ATOM 942 C CA . THR A 1 119 ? -2.965 -4.712 -7.464 1.00 95.50 119 THR A CA 1
ATOM 943 C C . THR A 1 119 ? -4.475 -4.644 -7.313 1.00 95.50 119 THR A C 1
ATOM 945 O O . THR A 1 119 ? -4.973 -4.359 -6.230 1.00 95.50 119 THR A O 1
ATOM 948 N N . ARG A 1 120 ? -5.238 -4.966 -8.365 1.00 95.88 120 ARG A N 1
ATOM 949 C CA . ARG A 1 120 ? -6.705 -5.026 -8.271 1.00 95.88 120 ARG A CA 1
ATOM 950 C C . ARG A 1 120 ? -7.151 -6.061 -7.236 1.00 95.88 120 ARG A C 1
ATOM 952 O O . A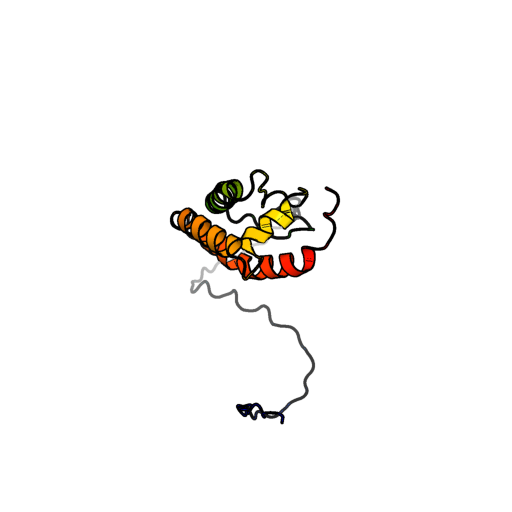RG A 1 120 ? -8.028 -5.770 -6.423 1.00 95.88 120 ARG A O 1
ATOM 959 N N . ASP A 1 121 ? -6.560 -7.250 -7.260 1.00 97.31 121 ASP A N 1
ATOM 960 C CA . ASP A 1 121 ? -6.940 -8.341 -6.366 1.00 97.31 121 ASP A CA 1
ATOM 961 C C . ASP A 1 121 ? -6.533 -8.039 -4.916 1.00 97.31 121 ASP A C 1
ATOM 963 O O . ASP A 1 121 ? -7.316 -8.287 -3.997 1.00 97.31 121 ASP A O 1
ATOM 967 N N . PHE A 1 122 ? -5.354 -7.443 -4.705 1.00 97.81 122 PHE A N 1
ATOM 968 C CA . PHE A 1 122 ? -4.923 -6.946 -3.399 1.00 97.81 122 PHE A CA 1
ATOM 969 C C . PHE A 1 122 ? -5.883 -5.879 -2.872 1.00 97.81 122 PHE A C 1
ATOM 971 O O . PHE A 1 122 ? -6.435 -6.054 -1.792 1.00 97.81 122 PHE A O 1
ATOM 978 N N . MET A 1 123 ? -6.149 -4.823 -3.648 1.00 96.56 123 MET A N 1
ATOM 979 C CA . MET A 1 123 ? -7.041 -3.727 -3.247 1.00 96.56 123 MET A CA 1
ATOM 980 C C . MET A 1 123 ? -8.458 -4.222 -2.945 1.00 96.56 123 MET A C 1
ATOM 982 O O . MET A 1 123 ? -9.090 -3.749 -2.006 1.00 96.56 123 MET A O 1
ATOM 986 N N . THR A 1 124 ? -8.940 -5.214 -3.697 1.00 97.81 124 THR A N 1
ATOM 987 C CA . THR A 1 124 ? -10.245 -5.841 -3.456 1.00 97.81 124 THR A CA 1
ATOM 988 C C . THR A 1 124 ? -10.260 -6.591 -2.124 1.00 97.81 124 THR A C 1
ATOM 990 O O . THR A 1 124 ? -11.123 -6.343 -1.286 1.00 97.81 124 THR A O 1
ATOM 993 N N . LYS A 1 125 ? -9.295 -7.492 -1.892 1.00 98.19 125 LYS A N 1
ATOM 994 C CA . LYS A 1 125 ? -9.225 -8.284 -0.652 1.00 98.19 125 LYS A CA 1
ATOM 995 C C . LYS A 1 125 ? -8.945 -7.415 0.576 1.00 98.19 125 LYS A C 1
ATOM 997 O O . LYS A 1 125 ? -9.562 -7.617 1.618 1.00 98.19 125 LYS A O 1
ATOM 1002 N N . ALA A 1 126 ? -8.041 -6.447 0.447 1.00 97.44 126 ALA A N 1
ATOM 1003 C CA . ALA A 1 126 ? -7.730 -5.485 1.494 1.00 97.44 126 ALA A CA 1
ATOM 1004 C C . ALA A 1 126 ? -8.954 -4.619 1.808 1.00 97.44 126 ALA A C 1
ATOM 1006 O O . ALA A 1 126 ? -9.311 -4.503 2.973 1.00 97.44 126 ALA A O 1
ATOM 1007 N N . GLY A 1 127 ? -9.660 -4.114 0.789 1.00 97.25 127 GLY A N 1
ATOM 1008 C CA . GLY A 1 127 ? -10.897 -3.350 0.962 1.00 97.25 127 GLY A CA 1
ATOM 1009 C C . GLY A 1 127 ? -12.008 -4.136 1.667 1.00 97.25 127 GLY A C 1
ATOM 1010 O O . GLY A 1 127 ? -12.673 -3.591 2.543 1.00 97.25 127 GLY A O 1
ATOM 1011 N N . ILE A 1 128 ? -12.168 -5.428 1.354 1.00 98.25 128 ILE A N 1
ATOM 1012 C CA . ILE A 1 128 ? -13.110 -6.317 2.060 1.00 98.25 128 ILE A CA 1
ATOM 1013 C C . ILE A 1 128 ? -12.718 -6.478 3.533 1.00 98.25 128 ILE A C 1
ATOM 1015 O O . ILE A 1 128 ? -13.581 -6.438 4.400 1.00 98.25 128 ILE A O 1
ATOM 1019 N N . CYS A 1 129 ? -11.431 -6.646 3.841 1.00 98.12 129 CYS A N 1
ATOM 1020 C CA . CYS A 1 129 ? -10.984 -6.706 5.234 1.00 98.12 129 CYS A CA 1
ATOM 1021 C C . CYS A 1 129 ? -11.229 -5.371 5.957 1.00 98.12 129 CYS A C 1
ATOM 1023 O O . CYS A 1 129 ? -11.743 -5.338 7.072 1.00 98.12 129 CYS A O 1
ATOM 1025 N N . MET A 1 130 ? -10.907 -4.258 5.296 1.00 98.00 130 MET A N 1
ATOM 1026 C CA . MET A 1 130 ? -11.026 -2.914 5.855 1.00 98.00 130 MET A CA 1
ATOM 1027 C C . MET A 1 130 ? -12.472 -2.477 6.085 1.00 98.00 130 MET A C 1
ATOM 1029 O O . MET A 1 130 ? -12.692 -1.570 6.880 1.00 98.00 130 MET A O 1
ATOM 1033 N N . SER A 1 131 ? -13.472 -3.104 5.455 1.00 97.19 131 SER A N 1
ATOM 1034 C CA . SER A 1 131 ? -14.869 -2.670 5.594 1.00 97.19 131 SER A CA 1
ATOM 1035 C C . SER A 1 131 ? -15.412 -2.752 7.026 1.00 97.19 131 SER A C 1
ATOM 1037 O O . SER A 1 131 ? -16.438 -2.146 7.316 1.00 97.19 131 SER A O 1
ATOM 1039 N N . SER A 1 132 ? -14.751 -3.501 7.917 1.00 96.12 132 SER A N 1
ATOM 1040 C CA . SER A 1 132 ? -15.083 -3.569 9.347 1.00 96.12 132 SER A CA 1
ATOM 1041 C C . SER A 1 132 ? -14.218 -2.673 10.240 1.00 96.12 132 SER A C 1
ATOM 1043 O O . SER A 1 132 ? -14.381 -2.707 11.459 1.00 96.12 132 SER A O 1
ATOM 1045 N N . CYS A 1 133 ? -13.271 -1.918 9.679 1.00 97.94 133 CYS A N 1
ATOM 1046 C CA . CYS A 1 133 ? -12.382 -1.075 10.470 1.00 97.94 133 CYS A CA 1
AT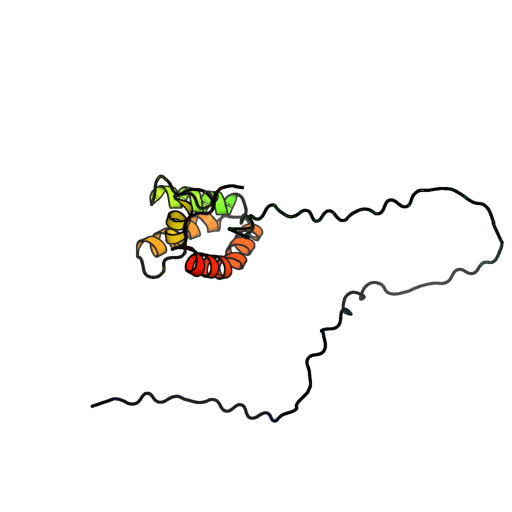OM 1047 C C . CYS A 1 133 ? -13.080 0.188 10.999 1.00 97.94 133 CYS A C 1
ATOM 1049 O O . CYS A 1 133 ? -14.049 0.661 10.399 1.00 97.94 133 CYS A O 1
ATOM 1051 N N . PRO A 1 134 ? -12.587 0.761 12.115 1.00 98.44 134 PRO A N 1
ATOM 1052 C CA . PRO A 1 134 ? -13.093 2.023 12.639 1.00 98.44 134 PRO A CA 1
ATOM 1053 C C . PRO A 1 134 ? -13.037 3.138 11.591 1.00 98.44 134 PRO A C 1
ATOM 1055 O O . PRO A 1 134 ? -12.042 3.282 10.880 1.00 98.44 134 PRO A O 1
ATOM 1058 N N . GLN A 1 135 ? -14.084 3.966 11.531 1.00 97.75 135 GLN A N 1
ATOM 1059 C CA . GLN A 1 135 ? -14.195 5.018 10.516 1.00 97.75 135 GLN A CA 1
ATOM 1060 C C . GLN A 1 135 ? -13.000 5.982 10.535 1.00 97.75 135 GLN A C 1
ATOM 1062 O O . GLN A 1 135 ? -12.496 6.344 9.481 1.00 97.75 135 GLN A O 1
ATOM 1067 N N . ASN A 1 136 ? -12.481 6.330 11.715 1.00 97.31 136 ASN A N 1
ATOM 1068 C CA . ASN A 1 136 ? -11.321 7.214 11.829 1.00 97.31 136 ASN A CA 1
ATOM 1069 C C . ASN A 1 136 ? -10.050 6.623 11.188 1.00 97.31 136 ASN A C 1
ATOM 1071 O O . ASN A 1 136 ? -9.227 7.376 10.680 1.00 97.31 136 ASN A O 1
ATOM 1075 N N . GLU A 1 137 ? -9.874 5.298 11.197 1.00 97.56 137 GLU A N 1
ATOM 1076 C CA . GLU A 1 137 ? -8.753 4.642 10.509 1.00 97.56 137 GLU A CA 1
ATOM 1077 C C . GLU A 1 137 ? -8.951 4.647 8.988 1.00 97.56 137 GLU A C 1
ATOM 1079 O O . GLU A 1 137 ? -8.007 4.872 8.231 1.00 97.56 137 GLU A O 1
ATOM 1084 N N . LEU A 1 138 ? -10.193 4.457 8.529 1.00 97.50 138 LEU A N 1
ATOM 1085 C CA . LEU A 1 138 ? -10.551 4.539 7.109 1.00 97.50 138 LEU A CA 1
ATOM 1086 C C . LEU A 1 138 ? -10.379 5.956 6.551 1.00 97.50 138 LEU A C 1
ATOM 1088 O O . LEU A 1 138 ? -9.914 6.125 5.420 1.00 97.50 138 LEU A O 1
ATOM 1092 N N . ASP A 1 139 ? -10.710 6.969 7.348 1.00 96.69 139 ASP A N 1
ATOM 1093 C CA . ASP A 1 139 ? -10.522 8.374 6.994 1.00 96.69 139 ASP A CA 1
ATOM 1094 C C . ASP A 1 139 ? -9.028 8.692 6.839 1.00 96.69 139 ASP A C 1
ATOM 1096 O O . ASP A 1 139 ? -8.629 9.288 5.837 1.00 96.69 139 ASP A O 1
ATOM 1100 N N . LEU A 1 140 ? -8.183 8.217 7.766 1.00 95.38 140 LEU A N 1
ATOM 1101 C CA . LEU A 1 140 ? -6.722 8.328 7.664 1.00 95.38 140 LEU A CA 1
ATOM 1102 C C . LEU A 1 140 ? -6.177 7.578 6.443 1.00 95.38 140 LEU A C 1
ATOM 1104 O O . LEU A 1 140 ? -5.352 8.116 5.707 1.00 95.38 140 LEU A O 1
ATOM 1108 N N . TYR A 1 141 ? -6.655 6.355 6.190 1.00 95.38 141 TYR A N 1
ATOM 1109 C CA . TYR A 1 141 ? -6.278 5.581 5.004 1.00 95.38 141 TYR A CA 1
ATOM 1110 C C . TYR A 1 141 ? -6.572 6.349 3.714 1.00 95.38 141 TYR A C 1
ATOM 1112 O O . TYR A 1 141 ? -5.713 6.446 2.836 1.00 95.38 141 TYR A O 1
ATOM 1120 N N . THR A 1 142 ? -7.771 6.923 3.624 1.00 95.50 142 THR A N 1
ATOM 1121 C CA . THR A 1 142 ? -8.248 7.649 2.445 1.00 95.50 142 THR A CA 1
ATOM 1122 C C . THR A 1 142 ? -7.494 8.961 2.250 1.00 95.50 142 THR A C 1
ATOM 1124 O O . THR A 1 142 ? -7.060 9.251 1.134 1.00 95.50 142 THR A O 1
ATOM 1127 N N . ALA A 1 143 ? -7.294 9.730 3.325 1.00 95.69 143 ALA A N 1
ATOM 1128 C CA . ALA A 1 143 ? -6.550 10.987 3.296 1.00 95.69 143 ALA A CA 1
ATOM 1129 C C . ALA A 1 143 ? -5.096 10.784 2.839 1.00 95.69 143 ALA A C 1
ATOM 1131 O O . ALA A 1 143 ? -4.588 11.548 2.018 1.00 95.69 143 ALA A O 1
ATOM 1132 N N . ASP A 1 144 ? -4.455 9.711 3.306 1.00 94.44 144 ASP A N 1
ATOM 1133 C CA . ASP A 1 144 ? -3.068 9.398 2.971 1.00 94.44 144 ASP A CA 1
ATOM 1134 C C . ASP A 1 144 ? -2.893 8.745 1.594 1.00 94.44 144 ASP A C 1
ATOM 1136 O O . ASP A 1 144 ? -1.774 8.700 1.082 1.00 94.44 144 ASP A O 1
ATOM 1140 N N . TYR A 1 145 ? -3.950 8.207 0.977 1.00 94.62 145 TYR A N 1
ATOM 1141 C CA . TYR A 1 145 ? -3.807 7.353 -0.207 1.00 94.62 145 TYR A CA 1
ATOM 1142 C C . TYR A 1 145 ? -3.125 8.071 -1.382 1.00 94.62 145 TYR A C 1
ATOM 1144 O O . TYR A 1 145 ? -2.147 7.571 -1.942 1.00 94.62 145 TYR A O 1
ATOM 1152 N N . SER A 1 146 ? -3.627 9.253 -1.756 1.00 96.50 146 SER A N 1
ATOM 1153 C CA . SER A 1 146 ? -3.063 10.041 -2.861 1.00 96.50 146 SER A CA 1
ATOM 1154 C C . SER A 1 146 ? -1.623 10.497 -2.590 1.00 96.50 146 SER A C 1
ATOM 1156 O O . SER A 1 146 ? -0.763 10.226 -3.432 1.00 96.50 146 SER A O 1
ATOM 1158 N N . PRO A 1 147 ? -1.301 11.126 -1.442 1.00 96.31 147 PRO A N 1
ATOM 1159 C CA . PRO A 1 147 ? 0.071 11.555 -1.190 1.00 96.31 147 PRO A CA 1
ATOM 1160 C C . PRO A 1 147 ? 1.040 10.368 -1.018 1.00 96.31 147 PRO A C 1
ATOM 1162 O O . PRO A 1 147 ? 2.173 10.448 -1.493 1.00 96.31 147 PRO A O 1
ATOM 1165 N N . LYS A 1 148 ? 0.612 9.221 -0.459 1.00 95.75 148 LYS A N 1
ATOM 1166 C CA . LYS A 1 148 ? 1.433 7.991 -0.441 1.00 95.75 148 LYS A CA 1
ATOM 1167 C C . LYS A 1 148 ? 1.712 7.461 -1.844 1.00 95.75 148 LYS A C 1
ATOM 1169 O O . LYS A 1 148 ? 2.834 7.043 -2.118 1.00 95.75 148 LYS A O 1
ATOM 1174 N N . LEU A 1 149 ? 0.729 7.499 -2.745 1.00 96.06 149 LEU A N 1
ATOM 1175 C CA . LEU A 1 149 ? 0.913 7.108 -4.145 1.00 96.06 149 LEU A CA 1
ATOM 1176 C C . LEU A 1 149 ? 1.928 8.012 -4.861 1.00 96.06 149 LEU A C 1
ATOM 1178 O O . LEU A 1 149 ? 2.754 7.522 -5.634 1.00 96.06 149 LEU A O 1
ATOM 1182 N N . GLU A 1 150 ? 1.864 9.322 -4.632 1.00 97.25 150 GLU A N 1
ATOM 1183 C CA . GLU A 1 150 ? 2.824 10.283 -5.189 1.00 97.25 150 GLU A CA 1
ATOM 1184 C C . GLU A 1 150 ? 4.235 10.032 -4.659 1.00 97.25 150 GLU A C 1
ATOM 1186 O O . GLU A 1 150 ? 5.173 9.902 -5.450 1.00 97.25 150 GLU A O 1
ATOM 1191 N N . TRP A 1 151 ? 4.371 9.857 -3.341 1.00 95.75 151 TRP A N 1
ATOM 1192 C CA . TRP A 1 151 ? 5.640 9.497 -2.716 1.00 95.75 151 TRP A CA 1
ATOM 1193 C C . TRP A 1 151 ? 6.185 8.182 -3.277 1.00 95.75 151 TRP A C 1
ATOM 1195 O O . TRP A 1 151 ? 7.342 8.124 -3.688 1.00 95.75 151 TRP A O 1
ATOM 1205 N N . TYR A 1 152 ? 5.356 7.141 -3.379 1.00 96.06 152 TYR A N 1
ATOM 1206 C CA . TYR A 1 152 ? 5.762 5.845 -3.919 1.00 96.06 152 TYR A CA 1
ATOM 1207 C C . TYR A 1 152 ? 6.319 5.983 -5.337 1.00 96.06 152 TYR A C 1
ATOM 1209 O O . TYR A 1 152 ? 7.408 5.496 -5.626 1.00 96.06 152 TYR A O 1
ATOM 1217 N N . LYS A 1 153 ? 5.624 6.702 -6.224 1.00 96.75 153 LYS A N 1
ATOM 1218 C CA . LYS A 1 153 ? 6.093 6.919 -7.602 1.00 96.75 153 LYS A CA 1
ATOM 1219 C C . LYS A 1 153 ? 7.437 7.639 -7.658 1.00 96.75 153 LYS A C 1
ATOM 1221 O O . LYS A 1 153 ? 8.258 7.287 -8.501 1.00 96.75 153 LYS A O 1
ATOM 1226 N N . ALA A 1 154 ? 7.652 8.621 -6.785 1.00 96.19 154 ALA A N 1
ATOM 1227 C CA . ALA A 1 154 ? 8.904 9.366 -6.718 1.00 96.19 154 ALA A CA 1
ATOM 1228 C C . ALA A 1 154 ? 10.066 8.531 -6.147 1.00 96.19 154 ALA A C 1
ATOM 1230 O O . ALA A 1 154 ? 11.213 8.753 -6.526 1.00 96.19 154 ALA A O 1
ATOM 1231 N N . ASN A 1 155 ? 9.778 7.557 -5.275 1.00 94.81 155 ASN A N 1
ATOM 1232 C CA . ASN A 1 155 ? 10.797 6.859 -4.487 1.00 94.81 155 ASN A CA 1
ATOM 1233 C C . ASN A 1 155 ? 11.004 5.379 -4.859 1.00 94.81 155 ASN A C 1
ATOM 1235 O O . ASN A 1 155 ? 12.014 4.805 -4.464 1.00 94.81 155 ASN A O 1
ATOM 1239 N N . LYS A 1 156 ? 10.119 4.743 -5.643 1.00 94.50 156 LYS A N 1
ATOM 1240 C CA . LYS A 1 156 ? 10.147 3.282 -5.888 1.00 94.50 156 LYS A CA 1
ATOM 1241 C C . LYS A 1 156 ? 11.404 2.733 -6.572 1.00 94.50 156 LYS A C 1
ATOM 1243 O O . LYS A 1 156 ? 11.629 1.530 -6.542 1.00 94.50 156 LYS A O 1
ATOM 1248 N N . ASN A 1 157 ? 12.202 3.596 -7.197 1.00 95.06 157 ASN A N 1
ATOM 1249 C CA . ASN A 1 157 ? 13.452 3.223 -7.865 1.00 95.06 157 ASN A CA 1
ATOM 1250 C C . ASN A 1 157 ? 14.698 3.718 -7.111 1.00 95.06 157 ASN A C 1
ATOM 1252 O O . ASN A 1 157 ? 15.810 3.586 -7.619 1.00 95.06 157 ASN A O 1
ATOM 1256 N N . LEU A 1 158 ? 14.521 4.334 -5.939 1.00 90.94 158 LEU A N 1
ATOM 1257 C CA . LEU A 1 158 ? 15.619 4.824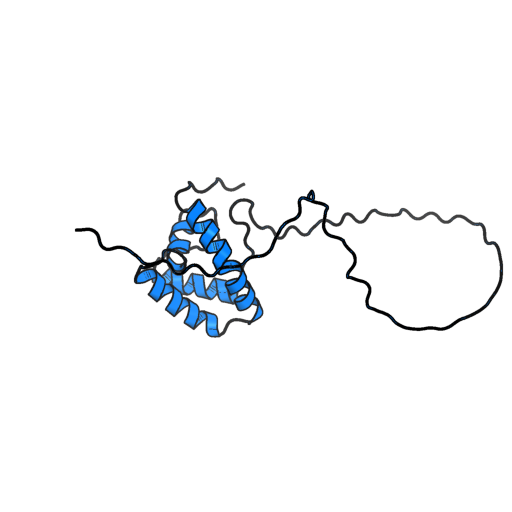 -5.117 1.00 90.94 158 LEU A CA 1
ATOM 1258 C C . LEU A 1 158 ? 16.105 3.721 -4.168 1.00 90.94 158 LEU A C 1
ATOM 1260 O O . LEU A 1 158 ? 15.309 2.884 -3.736 1.00 90.94 158 LEU A O 1
ATOM 1264 N N . PRO A 1 159 ? 17.404 3.707 -3.824 1.00 88.06 159 PRO A N 1
ATOM 1265 C CA . PRO A 1 159 ? 17.906 2.819 -2.790 1.00 88.06 159 PRO A CA 1
ATOM 1266 C C . PRO A 1 159 ? 17.248 3.141 -1.446 1.00 88.06 159 PRO A C 1
ATOM 1268 O O . PRO A 1 159 ? 16.965 4.298 -1.130 1.00 88.06 159 PRO A O 1
ATOM 1271 N N . ILE A 1 160 ? 17.033 2.099 -0.648 1.00 86.81 160 ILE A N 1
ATOM 1272 C CA . ILE A 1 160 ? 16.497 2.232 0.706 1.00 86.81 160 ILE A CA 1
ATOM 1273 C C . ILE A 1 160 ? 17.546 2.956 1.555 1.00 86.81 160 ILE A C 1
ATOM 1275 O O . ILE A 1 160 ? 18.718 2.559 1.533 1.00 86.81 160 ILE A O 1
ATOM 1279 N N . PRO A 1 161 ? 17.170 4.026 2.274 1.00 84.81 161 PRO A N 1
ATOM 1280 C CA . PRO A 1 161 ? 18.120 4.753 3.096 1.00 84.81 161 PRO A CA 1
ATOM 1281 C C . PRO A 1 161 ? 18.619 3.880 4.255 1.00 84.81 161 PRO A C 1
ATOM 1283 O O . PRO A 1 161 ? 17.904 2.988 4.719 1.00 84.81 161 PRO A O 1
ATOM 1286 N N . PRO A 1 162 ? 19.832 4.142 4.768 1.00 83.69 162 PRO A N 1
ATOM 1287 C CA . PRO A 1 162 ? 20.289 3.503 5.992 1.00 83.69 162 PRO A CA 1
ATOM 1288 C C . PRO A 1 162 ? 19.359 3.864 7.157 1.00 83.69 162 PRO A C 1
ATOM 1290 O O . PRO A 1 162 ? 18.841 4.983 7.233 1.00 83.69 162 PRO A O 1
ATOM 1293 N N . ARG A 1 163 ? 19.157 2.909 8.069 1.00 83.06 163 ARG A N 1
ATOM 1294 C CA . ARG A 1 163 ? 18.429 3.153 9.317 1.00 83.06 163 ARG A CA 1
ATOM 1295 C C . ARG A 1 163 ? 19.226 4.165 10.166 1.00 83.06 163 ARG A C 1
ATOM 1297 O O . ARG A 1 163 ? 20.433 3.956 10.308 1.00 83.06 163 ARG A O 1
ATOM 1304 N N . PRO A 1 164 ? 18.597 5.249 10.655 1.00 80.50 164 PRO A N 1
ATOM 1305 C CA . PRO A 1 164 ? 19.251 6.245 11.503 1.00 80.50 164 PRO A CA 1
ATOM 1306 C C . PRO A 1 164 ? 19.641 5.693 12.879 1.00 80.50 164 PRO A C 1
ATOM 1308 O O . PRO A 1 164 ? 19.059 4.666 13.305 1.00 80.50 164 PRO A O 1
#

Sequence (164 aa):
MLHPIIYTEYVYRGRGRRGSPEPWPQDLIQSYSSHSPKVSRLLKNFTMRFSVVAAIAALASIASAQSAYFPFAPQGPCVSQCTNSVGKTFFANYNDIDEYNQYFIISLSYTFERGTPTTRDFMTKAGICMSSCPQNELDLYTADYSPKLEWYKANKNLPIPPRP